Protein AF-A0A9D8X418-F1 (afdb_monomer_lite)

Structure (mmCIF, N/CA/C/O backbone):
data_AF-A0A9D8X418-F1
#
_entry.id   AF-A0A9D8X418-F1
#
loop_
_atom_site.group_PDB
_atom_site.id
_atom_site.type_symbol
_atom_site.label_atom_id
_atom_site.label_alt_id
_atom_site.label_comp_id
_atom_site.label_asym_id
_atom_site.label_entity_id
_atom_site.label_seq_id
_atom_site.pdbx_PDB_ins_code
_atom_site.Cartn_x
_atom_site.Cartn_y
_atom_site.Cartn_z
_atom_site.occupancy
_atom_site.B_iso_or_equiv
_atom_site.auth_seq_id
_atom_site.auth_comp_id
_atom_site.auth_asym_id
_atom_site.auth_atom_id
_atom_site.pdbx_PDB_model_num
ATOM 1 N N . VAL A 1 1 ? -8.153 9.451 -3.802 1.00 90.50 1 VAL A N 1
ATOM 2 C CA . VAL A 1 1 ? -7.934 8.653 -2.566 1.00 90.50 1 VAL A CA 1
ATOM 3 C C . VAL A 1 1 ? -8.731 9.203 -1.404 1.00 90.50 1 VAL A C 1
ATOM 5 O O . VAL A 1 1 ? -9.634 8.516 -0.967 1.00 90.50 1 VAL A O 1
ATOM 8 N N . PHE A 1 2 ? -8.471 10.436 -0.958 1.00 93.88 2 PHE A N 1
ATOM 9 C CA . PHE A 1 2 ? -9.183 11.038 0.177 1.00 93.88 2 PHE A CA 1
ATOM 10 C C . PHE A 1 2 ? -10.705 11.094 -0.010 1.00 93.88 2 PHE A C 1
ATOM 12 O O . PHE A 1 2 ? -11.430 10.746 0.911 1.00 93.88 2 PHE A O 1
ATOM 19 N N . THR A 1 3 ? -11.192 11.428 -1.211 1.00 95.06 3 THR A N 1
ATOM 20 C CA . THR A 1 3 ? -12.630 11.355 -1.533 1.00 95.06 3 THR A CA 1
ATOM 21 C C . THR A 1 3 ? -13.174 9.936 -1.367 1.00 95.06 3 THR A C 1
ATOM 23 O O . THR A 1 3 ? -14.128 9.742 -0.633 1.00 95.06 3 THR A O 1
ATOM 26 N N . ALA A 1 4 ? -12.501 8.928 -1.935 1.00 94.88 4 ALA A N 1
ATOM 27 C CA . ALA A 1 4 ? -12.910 7.528 -1.793 1.00 94.88 4 ALA A CA 1
ATOM 28 C C . ALA A 1 4 ? -12.894 7.045 -0.330 1.00 94.88 4 ALA A C 1
ATOM 30 O O . ALA A 1 4 ? -13.773 6.289 0.066 1.00 94.88 4 ALA A O 1
ATOM 31 N N . ALA A 1 5 ? -11.926 7.500 0.471 1.00 96.06 5 ALA A N 1
ATOM 32 C CA . ALA A 1 5 ? -11.859 7.201 1.900 1.00 96.06 5 ALA A CA 1
ATOM 33 C C . ALA A 1 5 ? -13.006 7.854 2.685 1.00 96.06 5 ALA A C 1
ATOM 35 O O . ALA A 1 5 ? -13.575 7.242 3.581 1.00 96.06 5 ALA A O 1
ATOM 36 N N . LYS A 1 6 ? -13.371 9.092 2.332 1.00 95.31 6 LYS A N 1
ATOM 37 C CA . LYS A 1 6 ? -14.521 9.786 2.918 1.00 95.31 6 LYS A CA 1
ATOM 38 C C . LYS A 1 6 ? -15.830 9.080 2.557 1.00 95.31 6 LYS A C 1
ATOM 40 O O . LYS A 1 6 ? -16.643 8.822 3.438 1.00 95.31 6 LYS A O 1
ATOM 45 N N . ASP A 1 7 ? -16.005 8.747 1.282 1.00 96.75 7 ASP A N 1
ATOM 46 C CA . ASP A 1 7 ? -17.231 8.141 0.757 1.00 96.75 7 ASP A CA 1
ATOM 47 C C . ASP A 1 7 ? -17.439 6.707 1.266 1.00 96.75 7 ASP A C 1
ATOM 49 O O . ASP A 1 7 ? -18.577 6.256 1.375 1.00 96.75 7 ASP A O 1
ATOM 53 N N . SER A 1 8 ? -16.366 5.987 1.619 1.00 96.56 8 SER A N 1
ATOM 54 C CA . SER A 1 8 ? -16.485 4.636 2.179 1.00 96.56 8 SER A CA 1
ATOM 55 C C . SER A 1 8 ? -17.042 4.613 3.605 1.00 96.56 8 SER A C 1
ATOM 57 O O . SER A 1 8 ? -17.448 3.550 4.069 1.00 96.56 8 SER A O 1
ATOM 59 N N . GLY A 1 9 ? -17.014 5.741 4.329 1.00 96.50 9 GLY A N 1
ATOM 60 C CA . GLY A 1 9 ? -17.436 5.813 5.733 1.00 96.50 9 GLY A CA 1
ATOM 61 C C . GLY A 1 9 ? -16.632 4.904 6.671 1.00 96.50 9 GLY A C 1
ATOM 62 O O . GLY A 1 9 ? -17.145 4.483 7.709 1.00 96.50 9 GLY A O 1
ATOM 63 N N . ALA A 1 10 ? -15.402 4.557 6.280 1.00 97.69 10 ALA A N 1
ATOM 64 C CA . ALA A 1 10 ? -14.524 3.697 7.063 1.00 97.69 10 ALA A CA 1
ATOM 65 C C . ALA A 1 10 ? -13.777 4.516 8.120 1.00 97.69 10 ALA A C 1
ATOM 67 O O . ALA A 1 10 ? -13.392 5.660 7.879 1.00 97.69 10 ALA A O 1
ATOM 68 N N . ASP A 1 11 ? -13.544 3.909 9.278 1.00 98.00 11 ASP A N 1
ATOM 69 C CA . ASP A 1 11 ? -12.776 4.509 10.366 1.00 98.00 11 ASP A CA 1
ATOM 70 C C . ASP A 1 11 ? -11.269 4.517 10.038 1.00 98.00 11 ASP A C 1
ATOM 72 O O . ASP A 1 11 ? -10.544 5.428 10.451 1.00 98.00 11 ASP A O 1
ATOM 76 N N . PHE A 1 12 ? -10.813 3.536 9.250 1.00 97.62 12 PHE A N 1
ATOM 77 C CA . PHE A 1 12 ? -9.485 3.500 8.646 1.00 97.62 12 PHE A CA 1
ATOM 78 C C . PHE A 1 12 ? -9.514 2.957 7.209 1.00 97.62 12 PHE A C 1
ATOM 80 O O . PHE A 1 12 ? -10.295 2.066 6.873 1.00 97.62 12 PHE A O 1
ATOM 87 N N . PHE A 1 13 ? -8.664 3.507 6.339 1.00 97.75 13 PHE A N 1
ATOM 88 C CA . PHE A 1 13 ? -8.714 3.267 4.896 1.00 97.75 13 PHE A CA 1
ATOM 89 C C . PHE A 1 13 ? -7.326 3.065 4.282 1.00 97.75 13 PHE A C 1
ATOM 91 O O . PHE A 1 13 ? -6.438 3.897 4.462 1.00 97.75 13 PHE A O 1
ATOM 98 N N . GLY A 1 14 ? -7.148 1.989 3.516 1.00 96.19 14 GLY A N 1
ATOM 99 C CA . GLY A 1 14 ? -5.892 1.642 2.843 1.00 96.19 14 GLY A CA 1
ATOM 100 C C . GLY A 1 14 ? -5.962 1.740 1.319 1.00 96.19 14 GLY A C 1
ATOM 101 O O . GLY A 1 14 ? -7.010 1.995 0.726 1.00 96.19 14 GLY A O 1
ATOM 102 N N . ILE A 1 15 ? -4.832 1.511 0.648 1.00 95.19 15 ILE A N 1
ATOM 103 C CA . ILE A 1 15 ? -4.793 1.484 -0.825 1.00 95.19 15 ILE A CA 1
ATOM 104 C C . ILE A 1 15 ? -5.199 0.129 -1.373 1.00 95.19 15 ILE A C 1
ATOM 106 O O . ILE A 1 15 ? -6.050 0.060 -2.253 1.00 95.19 15 ILE A O 1
ATOM 110 N N . SER A 1 16 ? -4.608 -0.940 -0.856 1.00 93.56 16 SER A N 1
ATOM 111 C CA . SER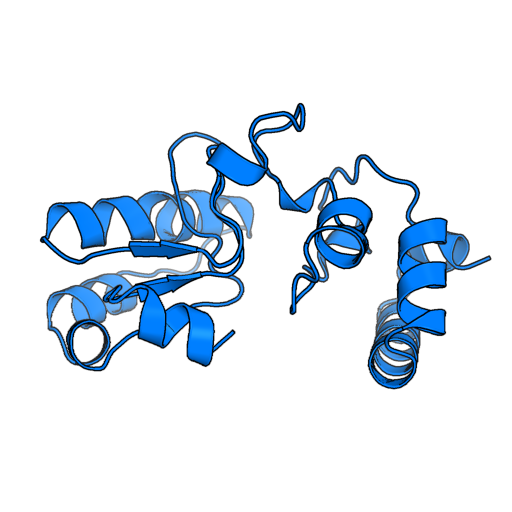 A 1 16 ? -4.891 -2.305 -1.276 1.00 93.56 16 SER A CA 1
ATOM 112 C C . SER A 1 16 ? -5.153 -3.185 -0.064 1.00 93.56 16 SER A C 1
ATOM 114 O O . SER A 1 16 ? -4.511 -3.043 0.981 1.00 93.56 16 SER A O 1
ATOM 116 N N . ALA A 1 17 ? -6.113 -4.091 -0.220 1.00 93.69 17 ALA A N 1
ATOM 117 C CA . ALA A 1 17 ? -6.322 -5.197 0.697 1.00 93.69 17 ALA A CA 1
ATOM 118 C C . ALA A 1 17 ? -5.674 -6.471 0.141 1.00 93.69 17 ALA A C 1
ATOM 120 O O . ALA A 1 17 ? -5.714 -6.728 -1.064 1.00 93.69 17 ALA A O 1
ATOM 121 N N . ASN A 1 18 ? -5.109 -7.274 1.035 1.00 92.31 18 ASN A N 1
ATOM 122 C CA . ASN A 1 18 ? -4.479 -8.556 0.750 1.00 92.31 18 ASN A CA 1
ATOM 123 C C . ASN A 1 18 ? -5.104 -9.656 1.616 1.00 92.31 18 ASN A C 1
ATOM 125 O O . ASN A 1 18 ? -5.756 -9.374 2.617 1.00 92.31 18 ASN A O 1
ATOM 129 N N . GLN A 1 19 ? -4.865 -10.912 1.237 1.00 91.19 19 GLN A N 1
ATOM 130 C CA . GLN A 1 19 ? -5.297 -12.093 1.996 1.00 91.19 19 GLN A CA 1
ATOM 131 C C . GLN A 1 19 ? -4.147 -13.100 2.159 1.00 91.19 19 GLN A C 1
ATOM 133 O O . GLN A 1 19 ? -4.337 -14.312 2.128 1.00 91.19 19 GLN A O 1
ATOM 138 N N . ASP A 1 20 ? -2.918 -12.591 2.259 1.00 81.62 20 ASP A N 1
ATOM 139 C CA . ASP A 1 20 ? -1.745 -13.416 2.544 1.00 81.62 20 ASP A CA 1
ATOM 140 C C . ASP A 1 20 ? -1.713 -13.729 4.049 1.00 81.62 20 ASP A C 1
ATOM 142 O O . ASP A 1 20 ? -1.514 -12.837 4.874 1.00 81.62 20 ASP A O 1
ATOM 146 N N . GLY A 1 21 ? -2.032 -14.974 4.413 1.00 80.38 21 GLY A N 1
ATOM 147 C CA . GLY A 1 21 ? -2.313 -15.397 5.790 1.00 80.38 21 GLY A CA 1
ATOM 148 C C . GLY A 1 21 ? -3.743 -15.075 6.239 1.00 80.38 21 GLY A C 1
ATOM 149 O O . GLY A 1 21 ? -4.547 -15.983 6.430 1.00 80.38 21 GLY A O 1
ATOM 150 N N . THR A 1 22 ? -4.074 -13.791 6.386 1.00 88.75 22 THR A N 1
ATOM 151 C CA . THR A 1 22 ? -5.430 -13.310 6.721 1.00 88.75 22 THR A CA 1
ATOM 152 C C . THR A 1 22 ? -5.756 -12.034 5.949 1.00 88.75 22 THR A C 1
ATOM 154 O O . THR A 1 22 ? -4.852 -11.393 5.407 1.00 88.75 22 THR A O 1
ATOM 157 N N . TYR A 1 23 ? -7.036 -11.661 5.878 1.00 94.00 23 TYR A N 1
ATOM 158 C CA . TYR A 1 23 ? -7.439 -10.377 5.309 1.00 94.00 23 TYR A CA 1
ATOM 159 C C . TYR A 1 23 ? -6.783 -9.230 6.081 1.00 94.00 23 TYR A C 1
ATOM 161 O O . TYR A 1 23 ? -6.886 -9.155 7.306 1.00 94.00 23 TYR A O 1
ATOM 169 N N . HIS A 1 24 ? -6.110 -8.337 5.362 1.00 95.62 24 HIS A N 1
ATOM 170 C CA . HIS A 1 24 ? -5.545 -7.127 5.941 1.00 95.62 24 HIS A CA 1
ATOM 171 C C . HIS A 1 24 ? -5.356 -6.033 4.894 1.00 95.62 24 HIS A C 1
ATOM 173 O O . HIS A 1 24 ? -5.049 -6.287 3.725 1.00 95.62 24 HIS A O 1
ATOM 179 N N . LEU A 1 25 ? -5.488 -4.790 5.342 1.00 95.69 25 LEU A N 1
ATOM 180 C CA . LEU A 1 25 ? -5.030 -3.628 4.602 1.00 95.69 25 LEU A CA 1
ATOM 181 C C . LEU A 1 25 ? -3.505 -3.567 4.617 1.00 95.69 25 LEU A C 1
ATOM 183 O O . LEU A 1 25 ? -2.858 -3.812 5.634 1.00 95.69 25 LEU A O 1
ATOM 187 N N . GLN A 1 26 ? -2.929 -3.196 3.483 1.00 90.81 26 GLN A N 1
ATOM 188 C CA . GLN A 1 26 ? -1.497 -2.959 3.369 1.00 90.81 26 GLN A CA 1
ATOM 189 C C . GLN A 1 26 ? -1.133 -1.600 3.982 1.00 90.81 26 GLN A C 1
ATOM 191 O O . GLN A 1 26 ? -1.700 -0.574 3.603 1.00 90.81 26 GLN A O 1
ATOM 196 N N . SER A 1 27 ? -0.160 -1.570 4.896 1.00 86.88 27 SER A N 1
ATOM 197 C CA . SER A 1 27 ? 0.077 -0.409 5.777 1.00 86.88 27 SER A CA 1
ATOM 198 C C . SER A 1 27 ? 1.073 0.628 5.244 1.00 86.88 27 SER A C 1
ATOM 200 O O . SER A 1 27 ? 1.397 1.591 5.936 1.00 86.88 27 SER A O 1
ATOM 202 N N . TYR A 1 28 ? 1.540 0.491 3.998 1.00 89.25 28 TYR A N 1
ATOM 203 C CA . TYR A 1 28 ? 2.409 1.499 3.366 1.00 89.25 28 TYR A CA 1
ATOM 204 C C . TYR A 1 28 ? 1.703 2.842 3.129 1.00 89.25 28 TYR A C 1
ATOM 206 O O . TYR A 1 28 ? 2.362 3.843 2.856 1.00 89.25 28 TYR A O 1
ATOM 214 N N . PHE A 1 29 ? 0.371 2.852 3.210 1.00 93.31 29 PHE A N 1
ATOM 215 C CA . PHE A 1 29 ? -0.450 4.048 3.262 1.00 93.31 29 PHE A CA 1
ATOM 216 C C . PHE A 1 29 ? -1.769 3.718 3.966 1.00 93.31 29 PHE A C 1
ATOM 218 O O . PHE A 1 29 ? -2.503 2.835 3.519 1.00 93.31 29 PHE A O 1
ATOM 225 N N . LEU A 1 30 ? -2.077 4.453 5.033 1.00 95.50 30 LEU A N 1
ATOM 226 C CA . LEU A 1 30 ? -3.347 4.384 5.748 1.00 95.50 30 LEU A CA 1
ATOM 227 C C . LEU A 1 30 ? -3.860 5.801 6.003 1.00 95.50 30 LEU A C 1
ATOM 229 O O . LEU A 1 30 ? -3.093 6.697 6.351 1.00 95.50 30 LEU A O 1
ATOM 233 N N . ILE A 1 31 ? -5.165 5.986 5.857 1.00 96.81 31 ILE A N 1
ATOM 234 C CA . ILE A 1 31 ? -5.892 7.142 6.376 1.00 96.81 31 ILE A CA 1
ATOM 235 C C . ILE A 1 31 ? -6.605 6.669 7.634 1.00 96.81 31 ILE A C 1
ATOM 237 O O . ILE A 1 31 ? -7.344 5.689 7.582 1.00 96.81 31 ILE A O 1
ATOM 241 N N . LEU A 1 32 ? -6.385 7.365 8.742 1.00 97.31 32 LEU A N 1
ATOM 242 C CA . LEU A 1 32 ? -7.061 7.124 10.011 1.00 97.31 32 LEU A CA 1
ATOM 243 C C . LEU A 1 32 ? -7.960 8.322 10.300 1.00 97.31 32 LEU A C 1
ATOM 245 O O . LEU A 1 32 ? -7.523 9.468 10.191 1.00 97.31 32 LEU A O 1
ATOM 249 N N . THR A 1 33 ? -9.217 8.066 10.642 1.00 97.12 33 THR A N 1
ATOM 250 C CA . THR A 1 33 ? -10.093 9.113 11.179 1.00 97.12 33 THR A CA 1
ATOM 251 C C . THR A 1 33 ? -9.637 9.503 12.586 1.00 97.12 33 THR A C 1
ATOM 253 O O . THR A 1 33 ? -8.978 8.714 13.265 1.00 97.12 33 THR A O 1
ATOM 256 N N . SER A 1 34 ? -10.026 10.692 13.058 1.00 95.50 34 SER A N 1
ATOM 257 C CA . SER A 1 34 ? -9.780 11.106 14.450 1.00 95.50 34 SER A CA 1
ATOM 258 C C . SER A 1 34 ? -10.336 10.095 15.453 1.00 95.50 34 SER A C 1
ATOM 260 O O . SER A 1 34 ? -9.685 9.787 16.440 1.00 95.50 34 SER A O 1
ATOM 262 N N . LYS A 1 35 ? -11.482 9.475 15.140 1.00 94.81 35 LYS A N 1
ATOM 263 C CA . LYS A 1 35 ? -12.081 8.405 15.946 1.00 94.81 35 LYS A CA 1
ATOM 264 C C . LYS A 1 35 ? -11.132 7.226 16.193 1.00 94.81 35 LYS A C 1
ATOM 266 O O . LYS A 1 35 ? -11.236 6.613 17.242 1.00 94.81 35 LYS A O 1
ATOM 271 N N . VAL A 1 36 ? -10.253 6.884 15.249 1.00 96.19 36 VAL A N 1
ATOM 272 C CA . VAL A 1 36 ? -9.227 5.848 15.470 1.00 96.19 36 VAL A CA 1
ATOM 273 C C . VAL A 1 36 ? -7.980 6.465 16.080 1.00 96.19 36 VAL A C 1
ATOM 275 O O . VAL A 1 36 ? -7.450 5.937 17.045 1.00 96.19 36 VAL A O 1
ATOM 278 N N . TYR A 1 37 ? -7.497 7.569 15.513 1.00 95.88 37 TYR A N 1
ATOM 279 C CA . TYR A 1 37 ? -6.203 8.146 15.870 1.00 95.88 37 TYR A CA 1
ATOM 280 C C . TYR A 1 37 ? -6.137 8.640 17.323 1.00 95.88 37 TYR A C 1
ATOM 282 O O . TYR A 1 37 ? -5.118 8.451 17.984 1.00 95.88 37 TYR A O 1
ATOM 290 N N . ASP A 1 38 ? -7.223 9.235 17.819 1.00 96.69 38 ASP A N 1
ATOM 291 C CA . ASP A 1 38 ? -7.309 9.792 19.173 1.00 96.69 38 ASP A CA 1
ATOM 292 C C . ASP A 1 38 ? -7.749 8.747 20.219 1.00 96.69 38 ASP A C 1
ATOM 294 O O . ASP A 1 38 ? -7.854 9.062 21.405 1.00 96.69 38 ASP A O 1
ATOM 298 N N . ASP A 1 39 ? -8.019 7.506 19.802 1.00 97.06 39 ASP A N 1
ATOM 299 C CA . ASP A 1 39 ? -8.517 6.459 20.689 1.00 97.06 39 ASP A CA 1
ATOM 300 C C . ASP A 1 39 ? -7.399 5.732 21.450 1.00 97.06 39 ASP A C 1
ATOM 302 O O . ASP A 1 39 ? -6.286 5.504 20.955 1.00 97.06 39 ASP A O 1
ATOM 306 N N . ALA A 1 40 ? -7.721 5.311 22.675 1.00 97.00 40 ALA A N 1
ATOM 307 C CA . ALA A 1 40 ? -6.794 4.602 23.546 1.00 97.00 40 ALA A CA 1
ATOM 308 C C . ALA A 1 40 ? -6.319 3.267 22.947 1.00 97.00 40 ALA A C 1
ATOM 310 O O . ALA A 1 40 ? -5.171 2.882 23.174 1.00 97.00 40 ALA A O 1
ATOM 311 N N . ASP A 1 41 ? -7.152 2.581 22.160 1.00 96.06 41 ASP A N 1
ATOM 312 C CA . ASP A 1 41 ?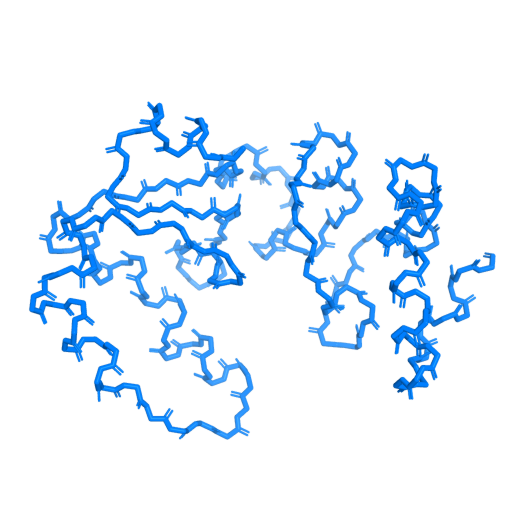 -6.788 1.323 21.510 1.00 96.06 41 ASP A CA 1
ATOM 313 C C . ASP A 1 41 ? -5.707 1.522 20.447 1.00 96.06 41 ASP A C 1
ATOM 315 O O . ASP A 1 41 ? -4.787 0.708 20.332 1.00 96.06 41 ASP A O 1
ATOM 319 N N . PHE A 1 42 ? -5.773 2.621 19.692 1.00 96.38 42 PHE A N 1
ATOM 320 C CA . PHE A 1 42 ? -4.751 2.945 18.702 1.00 96.38 42 PHE A CA 1
ATOM 321 C C . PHE A 1 42 ? -3.427 3.317 19.361 1.00 96.38 42 PHE A C 1
ATOM 323 O O . PHE A 1 42 ? -2.378 2.776 18.994 1.00 96.38 42 PHE A O 1
ATOM 330 N N . ALA A 1 43 ? -3.479 4.169 20.388 1.00 96.81 43 ALA A N 1
ATOM 331 C CA . ALA A 1 43 ? -2.306 4.515 21.180 1.00 96.81 43 ALA A CA 1
ATOM 332 C C . ALA A 1 43 ? -1.669 3.267 21.816 1.00 96.81 43 ALA A C 1
ATOM 334 O O . ALA A 1 43 ? -0.453 3.087 21.743 1.00 96.81 43 ALA A O 1
ATOM 335 N N . ALA A 1 44 ? -2.475 2.372 22.393 1.00 96.94 44 ALA A N 1
ATOM 336 C CA . ALA A 1 44 ? -1.999 1.121 22.976 1.00 96.94 44 ALA A CA 1
ATOM 337 C C . ALA A 1 44 ? -1.344 0.207 21.929 1.00 96.94 44 ALA A C 1
ATOM 339 O O . ALA A 1 44 ? -0.268 -0.336 22.190 1.00 96.94 44 ALA A O 1
ATOM 340 N N . TYR A 1 45 ? -1.947 0.070 20.741 1.00 96.69 45 TYR A N 1
ATOM 341 C CA . TYR A 1 45 ? -1.390 -0.741 19.656 1.00 96.69 45 TYR A CA 1
ATOM 342 C C . TYR A 1 45 ? -0.029 -0.211 19.195 1.00 96.69 45 TYR A C 1
ATOM 344 O O . TYR A 1 45 ? 0.933 -0.975 19.114 1.00 96.69 45 TYR A O 1
ATOM 352 N N . LEU A 1 46 ? 0.082 1.098 18.939 1.00 94.81 46 LEU A N 1
ATOM 353 C CA . LEU A 1 46 ? 1.347 1.705 18.520 1.00 94.81 46 LEU A CA 1
ATOM 354 C C . LEU A 1 46 ? 2.421 1.642 19.610 1.00 94.81 46 LEU A C 1
ATOM 356 O O . LEU A 1 46 ? 3.567 1.318 19.307 1.00 94.81 46 LEU A O 1
ATOM 360 N N . ASN A 1 47 ? 2.065 1.881 20.873 1.00 97.06 47 ASN A N 1
ATOM 361 C CA . ASN A 1 47 ? 3.011 1.809 21.991 1.00 97.06 47 ASN A CA 1
ATOM 362 C C . ASN A 1 47 ? 3.526 0.383 22.254 1.00 97.06 47 ASN A C 1
ATOM 364 O O . ASN A 1 47 ? 4.588 0.208 22.852 1.00 97.06 47 ASN A O 1
ATOM 368 N N . ALA A 1 48 ? 2.801 -0.644 21.802 1.00 96.38 48 ALA A N 1
ATOM 369 C CA . ALA A 1 48 ? 3.232 -2.035 21.889 1.00 96.38 48 ALA A CA 1
ATOM 370 C C . ALA A 1 48 ? 4.232 -2.439 20.788 1.00 96.38 48 ALA A C 1
ATOM 372 O O . ALA A 1 48 ? 4.846 -3.506 20.899 1.00 96.38 48 ALA A O 1
ATOM 373 N N . VAL A 1 49 ? 4.417 -1.619 19.744 1.00 95.69 49 VAL A N 1
ATOM 374 C CA . VAL A 1 49 ? 5.343 -1.912 18.644 1.00 95.69 49 VAL A CA 1
ATOM 375 C C . VAL A 1 49 ? 6.780 -1.917 19.156 1.00 95.69 49 VAL A C 1
ATOM 377 O O . VAL A 1 49 ? 7.273 -0.952 19.737 1.00 95.69 49 VAL A O 1
ATOM 380 N N . LYS A 1 50 ? 7.488 -3.017 18.898 1.00 96.19 50 LYS A N 1
ATOM 381 C CA . LYS A 1 50 ? 8.904 -3.184 19.235 1.00 96.19 50 LYS A CA 1
ATOM 382 C C . LYS A 1 50 ? 9.737 -3.315 17.970 1.00 96.19 50 LYS A C 1
ATOM 384 O O . LYS A 1 50 ? 9.250 -3.708 16.911 1.00 96.19 50 LYS A O 1
ATOM 389 N N . LYS A 1 51 ? 11.030 -3.008 18.093 1.00 95.75 51 LYS A N 1
ATOM 390 C CA . LYS A 1 51 ? 11.995 -3.258 17.021 1.00 95.75 51 LYS A CA 1
ATOM 391 C C . LYS A 1 51 ? 12.025 -4.752 16.701 1.00 95.75 51 LYS A C 1
ATOM 393 O O . LYS A 1 51 ? 12.230 -5.573 17.590 1.00 95.75 51 LYS A O 1
ATOM 398 N N . GLU A 1 52 ? 11.893 -5.076 15.422 1.00 96.50 52 GLU A N 1
ATOM 399 C CA . GLU A 1 52 ? 11.988 -6.443 14.912 1.00 96.50 52 GLU A CA 1
ATOM 400 C C . GLU A 1 52 ? 13.263 -6.645 14.095 1.00 96.50 52 GLU A C 1
ATOM 402 O O . GLU A 1 52 ? 13.928 -5.692 13.682 1.00 96.50 52 GLU A O 1
ATOM 407 N N . LYS A 1 53 ? 13.596 -7.916 13.857 1.00 93.44 53 LYS A N 1
ATOM 408 C CA . LYS A 1 53 ? 14.797 -8.325 13.117 1.00 93.44 53 LYS A CA 1
ATOM 409 C C . LYS A 1 53 ? 14.763 -7.962 11.628 1.00 93.44 53 LYS A C 1
ATOM 411 O O . LYS A 1 53 ? 15.807 -7.694 11.042 1.00 93.44 53 LYS A O 1
ATOM 416 N N . ASP A 1 54 ? 13.583 -7.969 11.014 1.00 91.06 54 ASP A N 1
ATOM 417 C CA . ASP A 1 54 ? 13.401 -7.769 9.579 1.00 91.06 54 ASP A CA 1
ATOM 418 C C . ASP A 1 54 ? 11.976 -7.291 9.252 1.00 91.06 54 ASP A C 1
ATOM 420 O O . ASP A 1 54 ? 11.070 -7.322 10.087 1.00 91.06 54 ASP A O 1
ATOM 424 N N . GLY A 1 55 ? 11.775 -6.844 8.010 1.00 86.38 55 GLY A N 1
ATOM 425 C CA . GLY A 1 55 ? 10.486 -6.321 7.554 1.00 86.38 55 GLY A CA 1
ATOM 426 C C . GLY A 1 55 ? 9.370 -7.366 7.461 1.00 86.38 55 GLY A C 1
ATOM 427 O O . GLY A 1 55 ? 8.207 -6.989 7.555 1.00 86.38 55 GLY A O 1
ATOM 428 N N . LEU A 1 56 ? 9.686 -8.659 7.305 1.00 88.00 56 LEU A N 1
ATOM 429 C CA . LEU A 1 56 ? 8.667 -9.718 7.329 1.00 88.00 56 LEU A CA 1
ATOM 430 C C . LEU A 1 56 ? 8.131 -9.912 8.749 1.00 88.00 56 LEU A C 1
ATOM 432 O O . LEU A 1 56 ? 6.932 -10.074 8.938 1.00 88.00 56 LEU A O 1
ATOM 436 N N . SER A 1 57 ? 9.008 -9.825 9.745 1.00 92.56 57 SER A N 1
ATOM 437 C CA . SER A 1 57 ? 8.656 -9.897 11.162 1.00 92.56 57 SER A CA 1
ATOM 438 C C . SER A 1 57 ? 7.812 -8.693 11.580 1.00 92.56 57 SER A C 1
ATOM 440 O O . SER A 1 57 ? 6.819 -8.874 12.279 1.00 92.56 57 SER A O 1
ATOM 442 N N . VAL A 1 58 ? 8.143 -7.488 11.090 1.00 92.12 58 VAL A N 1
ATOM 443 C CA . VAL A 1 58 ? 7.288 -6.294 11.247 1.00 92.12 58 VAL A CA 1
ATOM 444 C C . VAL A 1 58 ? 5.914 -6.530 10.624 1.00 92.12 58 VAL A C 1
ATOM 446 O O . VAL A 1 58 ? 4.901 -6.303 11.282 1.00 92.12 58 VAL A O 1
ATOM 449 N N . ALA A 1 59 ? 5.870 -7.013 9.378 1.00 90.06 59 ALA A N 1
ATOM 450 C CA . ALA A 1 59 ? 4.610 -7.229 8.680 1.00 90.06 59 ALA A CA 1
ATOM 451 C C . ALA A 1 59 ? 3.729 -8.248 9.420 1.00 90.06 59 ALA A C 1
ATOM 453 O O . ALA A 1 59 ? 2.582 -7.961 9.746 1.00 90.06 59 ALA A O 1
ATOM 454 N N . TYR A 1 60 ? 4.289 -9.405 9.767 1.00 91.88 60 TYR A N 1
ATOM 455 C CA . TYR A 1 60 ? 3.568 -10.475 10.451 1.00 91.88 60 TYR A CA 1
ATOM 456 C C . TYR A 1 60 ? 3.071 -10.073 11.846 1.00 91.88 60 TYR A C 1
ATOM 458 O O . TYR A 1 60 ? 1.967 -10.445 12.231 1.00 91.88 60 TYR A O 1
ATOM 466 N N . ARG A 1 61 ? 3.868 -9.317 12.614 1.00 94.44 61 ARG A N 1
ATOM 467 C CA . ARG A 1 61 ? 3.513 -8.945 13.993 1.00 94.44 61 ARG A CA 1
ATOM 468 C C . ARG A 1 61 ? 2.622 -7.719 14.096 1.00 94.44 61 ARG A C 1
ATOM 470 O O . ARG A 1 61 ? 1.868 -7.634 15.059 1.00 94.44 61 ARG A O 1
ATOM 477 N N . TYR A 1 62 ? 2.720 -6.783 13.152 1.00 94.38 62 TYR A N 1
ATOM 478 C CA . TYR A 1 62 ? 2.073 -5.478 13.292 1.00 94.38 62 TYR A CA 1
ATOM 479 C C . TYR A 1 62 ? 1.233 -5.048 12.089 1.00 94.38 62 TYR A C 1
ATOM 481 O O . TYR A 1 62 ? 0.244 -4.363 12.309 1.00 94.38 62 TYR A O 1
ATOM 489 N N . GLU A 1 63 ? 1.572 -5.405 10.845 1.00 92.56 63 GLU A N 1
ATOM 490 C CA . GLU A 1 63 ? 0.777 -5.015 9.659 1.00 92.56 63 GLU A CA 1
ATOM 491 C C . GLU A 1 63 ? -0.418 -5.950 9.456 1.00 92.56 63 GLU A C 1
ATOM 493 O O . GLU A 1 63 ? -1.560 -5.503 9.416 1.00 92.56 63 GLU A O 1
ATOM 498 N N . VAL A 1 64 ? -0.159 -7.256 9.376 1.00 93.81 64 VAL A N 1
ATOM 499 C CA . VAL A 1 64 ? -1.171 -8.291 9.136 1.00 93.81 64 VAL A CA 1
ATOM 500 C C . VAL A 1 64 ? -2.273 -8.286 10.210 1.00 93.81 64 VAL A C 1
ATOM 502 O O . VAL A 1 64 ? -3.447 -8.246 9.842 1.00 93.81 64 VAL A O 1
ATOM 505 N N . PRO A 1 65 ? -1.969 -8.266 11.524 1.00 95.00 65 PRO A N 1
ATOM 506 C CA . PRO A 1 65 ? -3.017 -8.252 12.543 1.00 95.00 65 PRO A CA 1
ATOM 507 C C . PRO A 1 65 ? -3.713 -6.896 12.706 1.00 95.00 65 PRO A C 1
ATOM 509 O O . PRO A 1 65 ? -4.781 -6.868 13.311 1.00 95.00 65 PRO A O 1
ATOM 512 N N . PHE A 1 66 ? -3.169 -5.794 12.169 1.00 95.56 66 PHE A N 1
ATOM 513 C CA . PHE A 1 66 ? -3.706 -4.439 12.372 1.00 95.56 66 PHE A CA 1
ATOM 514 C C . PHE A 1 66 ? -5.197 -4.363 12.044 1.00 95.56 66 PHE A C 1
ATOM 516 O O . PHE A 1 66 ? -6.003 -3.911 12.850 1.00 95.56 66 PHE A O 1
ATOM 523 N N . THR A 1 67 ? -5.572 -4.848 10.859 1.00 96.94 67 THR A N 1
ATOM 524 C CA . THR A 1 67 ? -6.951 -4.726 10.369 1.00 96.94 67 THR A CA 1
ATOM 525 C C . THR A 1 67 ? -7.912 -5.516 11.250 1.00 96.94 67 THR A C 1
ATOM 527 O O . THR A 1 67 ? -8.876 -4.951 11.757 1.00 96.94 67 THR A O 1
ATOM 530 N N . ALA A 1 68 ? -7.597 -6.786 11.519 1.00 96.12 68 ALA A N 1
ATOM 531 C CA . ALA A 1 68 ? -8.422 -7.643 12.364 1.00 96.12 68 ALA A CA 1
ATOM 532 C C . ALA A 1 68 ? -8.504 -7.144 13.819 1.00 96.12 68 ALA A C 1
ATOM 534 O O . ALA A 1 68 ? -9.551 -7.268 14.447 1.00 96.12 68 ALA A O 1
ATOM 535 N N . TYR A 1 69 ? -7.427 -6.557 14.353 1.00 96.50 69 TYR A N 1
ATOM 536 C CA . TYR A 1 69 ? -7.406 -5.988 15.701 1.00 96.50 69 TYR A CA 1
ATOM 537 C C . TYR A 1 69 ? -8.418 -4.846 15.853 1.00 96.50 69 TYR A C 1
ATOM 539 O O . TYR A 1 69 ? -9.225 -4.864 16.783 1.00 96.50 69 TYR A O 1
ATOM 547 N N . PHE A 1 70 ? -8.410 -3.873 14.936 1.00 97.50 70 PHE A N 1
ATOM 548 C CA . PHE A 1 70 ? -9.335 -2.738 15.005 1.00 97.50 70 PHE A CA 1
ATOM 549 C C . PHE A 1 70 ? -10.762 -3.133 14.599 1.00 97.50 70 PHE A C 1
ATOM 551 O O . PHE A 1 70 ? -11.716 -2.718 15.255 1.00 97.50 70 PHE A O 1
ATOM 558 N N . GLU A 1 71 ? -10.945 -3.999 13.601 1.00 97.12 71 GLU A N 1
ATOM 559 C CA . GLU A 1 71 ? -12.283 -4.516 13.273 1.00 97.12 71 GLU A CA 1
ATOM 560 C C . GLU A 1 71 ? -12.901 -5.305 14.433 1.00 97.12 71 GLU A C 1
ATOM 562 O O . GLU A 1 71 ? -14.076 -5.120 14.750 1.00 97.12 71 GLU A O 1
ATOM 567 N N . GLY A 1 72 ? -12.099 -6.100 15.150 1.00 97.19 72 GLY A N 1
ATOM 568 C CA . GLY A 1 72 ? -12.529 -6.813 16.357 1.00 97.19 72 GLY A CA 1
ATOM 569 C C . GLY A 1 72 ? -12.959 -5.898 17.511 1.00 97.19 72 GLY A C 1
ATOM 570 O O . GLY A 1 72 ? -13.653 -6.344 18.421 1.00 97.19 72 GLY A O 1
ATOM 571 N N . LYS A 1 73 ? -12.591 -4.614 17.461 1.00 96.56 73 LYS A N 1
ATOM 572 C CA . LYS A 1 73 ? -12.996 -3.565 18.410 1.00 96.56 73 LYS A CA 1
ATOM 573 C C . LYS A 1 73 ? -14.168 -2.715 17.907 1.00 96.56 73 LYS A C 1
ATOM 575 O O . LYS A 1 73 ? -14.581 -1.776 18.579 1.00 96.56 73 LYS A O 1
ATOM 580 N N . GLY A 1 74 ? -14.732 -3.055 16.747 1.00 97.06 74 GLY A N 1
ATOM 581 C CA . GLY A 1 74 ? -15.895 -2.385 16.165 1.00 97.06 74 GLY A CA 1
ATOM 582 C C . GLY A 1 74 ? -15.566 -1.232 15.214 1.00 97.06 74 GLY A C 1
ATOM 583 O O . GLY A 1 74 ? -16.487 -0.542 14.767 1.00 97.06 74 GLY A O 1
ATOM 584 N N . TYR A 1 75 ? -14.291 -1.017 14.878 1.00 97.88 75 TYR A N 1
ATOM 585 C CA . TYR A 1 75 ? -13.904 -0.064 13.836 1.00 97.88 75 TYR A CA 1
ATOM 586 C C . TYR A 1 75 ? -14.163 -0.636 12.439 1.00 97.88 75 TYR A C 1
ATOM 588 O O . TYR A 1 75 ? -14.082 -1.840 12.215 1.00 97.88 75 TYR A O 1
ATOM 596 N N . LYS A 1 76 ? -14.452 0.232 11.472 1.00 97.62 76 LYS A N 1
ATOM 597 C CA . LYS A 1 76 ? -14.683 -0.151 10.073 1.00 97.62 76 LYS A CA 1
ATOM 598 C C . LYS A 1 76 ? -13.442 0.087 9.225 1.00 97.62 76 LYS A C 1
ATOM 600 O O . LYS A 1 76 ? -12.898 1.191 9.242 1.00 97.62 76 LYS A O 1
ATOM 605 N N . SER A 1 77 ? -13.056 -0.903 8.425 1.00 97.44 77 SER A N 1
ATOM 606 C CA . SER A 1 77 ? -11.983 -0.773 7.440 1.00 97.44 77 SER A CA 1
ATOM 607 C C . SER A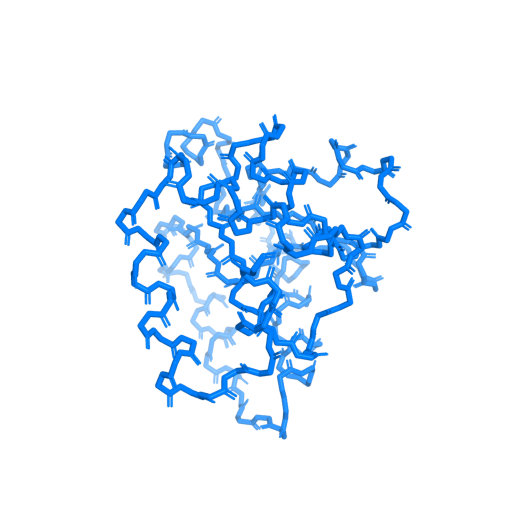 1 77 ? -12.523 -0.701 6.010 1.00 97.44 77 SER A C 1
ATOM 609 O O . SER A 1 77 ? -13.606 -1.204 5.712 1.00 97.44 77 SER A O 1
ATOM 611 N N . ALA A 1 78 ? -11.766 -0.077 5.108 1.00 97.31 78 ALA A N 1
ATOM 612 C CA . ALA A 1 78 ? -11.974 -0.206 3.668 1.00 97.31 78 ALA A CA 1
ATOM 613 C C . ALA A 1 78 ? -10.665 -0.001 2.892 1.00 97.31 78 ALA A C 1
ATOM 615 O O . ALA A 1 78 ? -9.666 0.490 3.420 1.00 97.31 78 ALA A O 1
ATOM 616 N N . ALA A 1 79 ? -10.670 -0.369 1.612 1.00 96.50 79 ALA A N 1
ATOM 617 C CA . ALA A 1 79 ? -9.543 -0.162 0.712 1.00 96.50 79 ALA A CA 1
ATOM 618 C C . ALA A 1 79 ? -9.987 0.519 -0.582 1.00 96.50 79 ALA A C 1
ATOM 620 O O . ALA A 1 79 ? -11.071 0.241 -1.098 1.00 96.50 79 ALA A O 1
ATOM 621 N N . TYR A 1 80 ? -9.108 1.341 -1.160 1.00 96.25 80 TYR A N 1
ATOM 622 C CA . TYR A 1 80 ? -9.293 1.870 -2.515 1.00 96.25 80 TYR A CA 1
ATOM 623 C C . TYR A 1 80 ? -9.452 0.722 -3.521 1.00 96.25 80 TYR A C 1
ATOM 625 O O . TYR A 1 80 ? -10.377 0.710 -4.338 1.00 96.25 80 TYR A O 1
ATOM 633 N N . LEU A 1 81 ? -8.588 -0.284 -3.390 1.00 95.31 81 LEU A N 1
ATOM 634 C CA . LEU A 1 81 ? -8.641 -1.556 -4.094 1.00 95.31 81 LEU A CA 1
ATOM 635 C C . LEU A 1 81 ? -8.993 -2.658 -3.098 1.00 95.31 81 LEU A C 1
ATOM 637 O O . LEU A 1 81 ? -8.119 -3.257 -2.465 1.00 95.31 81 LEU A O 1
ATOM 641 N N . ALA A 1 82 ? -10.295 -2.890 -2.949 1.00 93.62 82 ALA A N 1
ATOM 642 C CA . ALA A 1 82 ? -10.821 -4.014 -2.191 1.00 93.62 82 ALA A CA 1
ATOM 643 C C . ALA A 1 82 ? -10.342 -5.353 -2.786 1.00 93.62 82 ALA A C 1
ATOM 645 O O . ALA A 1 82 ? -10.093 -5.464 -3.991 1.00 93.62 82 ALA A O 1
ATOM 646 N N . TYR A 1 83 ? -10.156 -6.352 -1.920 1.00 92.75 83 TYR A N 1
ATOM 647 C CA . TYR A 1 83 ? -9.523 -7.620 -2.294 1.00 92.75 83 TYR A CA 1
ATOM 648 C C . TYR A 1 83 ? -10.324 -8.376 -3.365 1.00 92.75 83 TYR A C 1
ATOM 650 O O . TYR A 1 83 ? -9.750 -8.907 -4.314 1.00 92.75 83 TYR A O 1
ATOM 658 N N . ASP A 1 84 ? -11.650 -8.369 -3.246 1.00 93.00 84 ASP A N 1
ATOM 659 C CA . ASP A 1 84 ? -12.613 -8.960 -4.180 1.00 93.00 84 ASP A CA 1
ATOM 660 C C . ASP A 1 84 ? -12.428 -8.471 -5.627 1.00 93.00 84 ASP A C 1
ATOM 662 O O . ASP A 1 84 ? -12.414 -9.275 -6.560 1.00 93.00 84 ASP A O 1
ATOM 666 N N . LYS A 1 85 ? -12.161 -7.173 -5.826 1.00 93.44 85 LYS A N 1
ATOM 667 C CA . LYS A 1 85 ? -11.872 -6.583 -7.146 1.00 93.44 85 LYS A CA 1
ATOM 668 C C . LYS A 1 85 ? -10.612 -7.142 -7.797 1.00 93.44 85 LYS A C 1
ATOM 670 O O . LYS A 1 85 ? -10.441 -6.981 -9.006 1.00 93.44 85 LYS A O 1
ATOM 675 N N . LEU A 1 86 ? -9.727 -7.742 -7.007 1.00 94.31 86 LEU A N 1
ATOM 676 C CA . LEU A 1 86 ? -8.436 -8.282 -7.415 1.00 94.31 86 LEU A CA 1
ATOM 677 C C . LEU A 1 86 ? -8.361 -9.805 -7.233 1.00 94.31 86 LEU A C 1
ATOM 679 O O . LEU A 1 86 ? -7.316 -10.386 -7.512 1.00 94.31 86 LEU A O 1
ATOM 683 N N . ALA A 1 87 ? -9.437 -10.465 -6.792 1.00 93.25 87 ALA A N 1
ATOM 684 C CA . ALA A 1 87 ? -9.439 -11.888 -6.442 1.00 93.25 87 ALA A CA 1
ATOM 685 C C . ALA A 1 87 ? -9.118 -12.817 -7.626 1.00 93.25 87 ALA A C 1
ATOM 687 O O . ALA A 1 87 ? -8.653 -13.932 -7.421 1.00 93.25 87 ALA A O 1
ATOM 688 N N . TYR A 1 88 ? -9.301 -12.343 -8.864 1.00 94.75 88 TYR A N 1
ATOM 689 C CA . TYR A 1 88 ? -8.897 -13.065 -10.076 1.00 94.75 88 TYR A CA 1
ATOM 690 C C . TYR A 1 88 ? -7.372 -13.121 -10.281 1.00 94.75 88 TYR A C 1
ATOM 692 O O . TYR A 1 88 ? -6.901 -13.888 -11.119 1.00 94.75 88 TYR A O 1
ATOM 700 N N . LEU A 1 89 ? -6.593 -12.299 -9.566 1.00 95.25 89 LEU A N 1
ATOM 701 C CA . LEU A 1 89 ? -5.134 -12.325 -9.631 1.00 95.25 89 LEU A CA 1
ATOM 702 C C . LEU A 1 89 ? -4.588 -13.496 -8.791 1.00 95.25 89 LEU A C 1
ATOM 704 O O . LEU A 1 89 ? -4.909 -13.573 -7.602 1.00 95.25 89 LEU A O 1
ATOM 708 N N . PRO A 1 90 ? -3.711 -14.354 -9.354 1.00 93.94 90 PRO A N 1
ATOM 709 C CA . PRO A 1 90 ? -3.306 -15.618 -8.729 1.00 93.94 90 PRO A CA 1
ATOM 710 C C . PRO A 1 90 ? -2.664 -15.539 -7.338 1.00 93.94 90 PRO A C 1
ATOM 712 O O . PRO A 1 90 ? -2.793 -16.478 -6.559 1.00 93.94 90 PRO A O 1
ATOM 715 N N . LEU A 1 91 ? -1.932 -14.464 -7.020 1.00 92.88 91 LEU A N 1
ATOM 716 C CA . LEU A 1 91 ? -1.227 -14.356 -5.735 1.00 92.88 91 LEU A CA 1
ATOM 717 C C . LEU A 1 91 ? -2.045 -13.563 -4.722 1.00 92.88 91 LEU A C 1
ATOM 719 O O . LEU A 1 91 ? -2.720 -12.598 -5.078 1.00 92.88 91 LEU A O 1
ATOM 723 N N . ASN A 1 92 ? -1.938 -13.939 -3.447 1.00 91.75 92 ASN A N 1
ATOM 724 C CA . ASN A 1 92 ? -2.621 -13.259 -2.347 1.00 91.75 92 ASN A CA 1
ATOM 725 C C . ASN A 1 92 ? -2.064 -11.865 -2.050 1.00 91.75 92 ASN A C 1
ATOM 727 O O . ASN A 1 92 ? -2.855 -10.978 -1.725 1.00 91.75 92 ASN A O 1
ATOM 731 N N . ASP A 1 93 ? -0.753 -11.656 -2.216 1.00 91.12 93 ASP A N 1
ATOM 732 C CA . ASP A 1 93 ? -0.164 -10.317 -2.212 1.00 91.12 93 ASP A CA 1
ATOM 733 C C . ASP A 1 93 ? -0.425 -9.629 -3.557 1.00 91.12 93 ASP A C 1
ATOM 735 O O . ASP A 1 93 ? 0.236 -9.893 -4.564 1.00 91.12 93 ASP A O 1
ATOM 739 N N . LYS A 1 94 ? -1.402 -8.721 -3.582 1.00 92.25 94 LYS A N 1
ATOM 740 C CA . LYS A 1 94 ? -1.794 -8.016 -4.804 1.00 92.25 94 LYS A CA 1
ATOM 741 C C . LYS A 1 94 ? -0.748 -7.003 -5.268 1.00 92.25 94 LYS A C 1
ATOM 743 O O . LYS A 1 94 ? -0.744 -6.642 -6.443 1.00 92.25 94 LYS A O 1
ATOM 748 N N . ASN A 1 95 ? 0.196 -6.604 -4.409 1.00 91.62 95 ASN A N 1
ATOM 749 C CA . ASN A 1 95 ? 1.298 -5.725 -4.813 1.00 91.62 95 ASN A CA 1
ATOM 750 C C . ASN A 1 95 ? 2.257 -6.400 -5.803 1.00 91.62 95 ASN A C 1
ATOM 752 O O . ASN A 1 95 ? 3.028 -5.712 -6.467 1.00 91.62 95 ASN A O 1
ATOM 756 N N . CYS A 1 96 ? 2.191 -7.727 -5.943 1.00 94.12 96 CYS A N 1
ATOM 757 C CA . CYS A 1 96 ? 2.908 -8.468 -6.972 1.00 94.12 96 CYS A CA 1
ATOM 758 C C . CYS A 1 96 ? 2.478 -8.117 -8.411 1.00 94.12 96 CYS A C 1
ATOM 760 O O . CYS A 1 96 ? 3.186 -8.499 -9.342 1.00 94.12 96 CYS A O 1
ATOM 762 N N . TYR A 1 97 ? 1.378 -7.376 -8.603 1.00 96.44 97 TYR A N 1
ATOM 763 C CA . TYR A 1 97 ? 0.841 -6.972 -9.912 1.00 96.44 97 TYR A CA 1
ATOM 764 C C . TYR A 1 97 ? 0.831 -5.438 -10.102 1.00 96.44 97 TYR A C 1
ATOM 766 O O . TYR A 1 97 ? -0.226 -4.835 -10.316 1.00 96.44 97 TYR A O 1
ATOM 774 N N . PRO A 1 98 ? 1.992 -4.764 -10.008 1.00 96.12 98 PRO A N 1
ATOM 775 C CA . PRO A 1 98 ? 2.088 -3.304 -10.001 1.00 96.12 98 PRO A CA 1
ATOM 776 C C . PRO A 1 98 ? 1.551 -2.624 -11.268 1.00 96.12 98 PRO A C 1
ATOM 778 O O . PRO A 1 98 ? 0.953 -1.55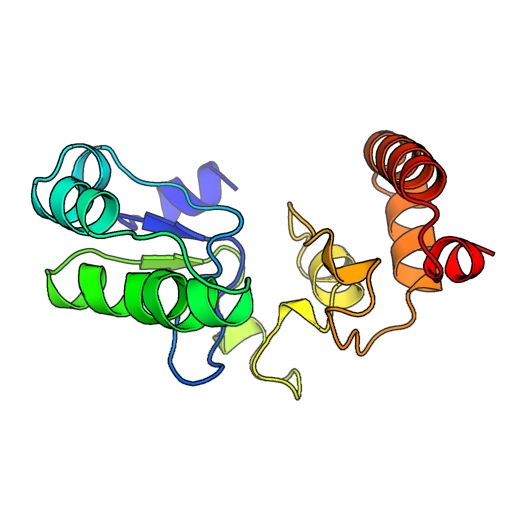4 -11.170 1.00 96.12 98 PRO A O 1
ATOM 781 N N . LEU A 1 99 ? 1.738 -3.208 -12.454 1.00 97.19 99 LEU A N 1
ATOM 782 C CA . LEU A 1 99 ? 1.236 -2.637 -13.701 1.00 97.19 99 LEU A CA 1
ATOM 783 C C . LEU A 1 99 ? -0.287 -2.725 -13.751 1.00 97.19 99 LEU A C 1
ATOM 785 O O . LEU A 1 99 ? -0.928 -1.756 -14.153 1.00 97.19 99 LEU A O 1
ATOM 789 N N . THR A 1 100 ? -0.873 -3.842 -13.319 1.00 97.44 100 THR A N 1
ATOM 790 C CA . THR A 1 100 ? -2.329 -3.972 -13.202 1.00 97.44 100 THR A CA 1
ATOM 791 C C . THR A 1 100 ? -2.888 -2.939 -12.222 1.00 97.44 100 THR A C 1
ATOM 793 O O . THR A 1 100 ? -3.828 -2.221 -12.572 1.00 97.44 100 THR A O 1
ATOM 796 N N . LEU A 1 101 ? -2.292 -2.803 -11.029 1.00 96.25 101 LEU A N 1
ATOM 797 C CA . LEU A 1 101 ? -2.734 -1.818 -10.033 1.00 96.25 101 LEU A CA 1
ATOM 798 C C . LEU A 1 101 ? -2.676 -0.384 -10.590 1.00 96.25 101 LEU A C 1
ATOM 800 O O . LEU A 1 101 ? -3.648 0.359 -10.467 1.00 96.25 101 LEU A O 1
ATOM 804 N N . LEU A 1 102 ? -1.578 -0.008 -11.250 1.00 96.19 102 LEU A N 1
ATOM 805 C CA . LEU A 1 102 ? -1.402 1.327 -11.829 1.00 96.19 102 LEU A CA 1
ATOM 806 C C . LEU A 1 102 ? -2.314 1.572 -13.036 1.00 96.19 102 LEU A C 1
ATOM 808 O O . LEU A 1 102 ? -3.083 2.525 -13.060 1.00 96.19 102 LEU A O 1
ATOM 812 N N . SER A 1 103 ? -2.240 0.721 -14.056 1.00 95.88 103 SER A N 1
ATOM 813 C CA . SER A 1 103 ? -2.853 0.998 -15.358 1.00 95.88 103 SER A CA 1
ATOM 814 C C . SER A 1 103 ? -4.360 0.759 -15.386 1.00 95.88 103 SER A C 1
ATOM 816 O O . SER A 1 103 ? -5.093 1.560 -15.965 1.00 95.88 103 SER A O 1
ATOM 818 N N . ARG A 1 104 ? -4.837 -0.315 -14.748 1.00 96.25 104 ARG A N 1
ATOM 819 C CA . ARG A 1 104 ? -6.253 -0.700 -14.780 1.00 96.25 104 ARG A CA 1
ATOM 820 C C . ARG A 1 104 ? -7.047 -0.063 -13.653 1.00 96.25 104 ARG A C 1
ATOM 822 O O . ARG A 1 104 ? -8.185 0.340 -13.866 1.00 96.25 104 ARG A O 1
ATOM 829 N N . TYR A 1 105 ? -6.452 0.012 -12.468 1.00 95.38 105 TYR A N 1
ATOM 830 C CA . TYR A 1 105 ? -7.142 0.482 -11.269 1.00 95.38 105 TYR A CA 1
ATOM 831 C C . TYR A 1 105 ? -6.716 1.874 -10.815 1.00 95.38 105 TYR A C 1
ATOM 833 O O . TYR A 1 105 ? -7.271 2.373 -9.840 1.00 95.38 105 TYR A O 1
ATOM 841 N N . GLN A 1 106 ? -5.768 2.504 -11.519 1.00 93.62 106 GLN A N 1
ATOM 842 C CA . GLN A 1 106 ? -5.302 3.859 -11.221 1.00 93.62 106 GLN A CA 1
ATOM 843 C C . GLN A 1 106 ? -4.869 3.991 -9.757 1.00 93.62 106 GLN A C 1
ATOM 845 O O . GLN A 1 106 ? -5.183 4.969 -9.077 1.00 93.62 106 GLN A O 1
ATOM 850 N N . ALA A 1 107 ? -4.170 2.962 -9.257 1.00 94.69 107 ALA A N 1
ATOM 851 C CA . ALA A 1 107 ? -3.642 2.966 -7.907 1.00 94.69 107 ALA A CA 1
ATOM 852 C C . ALA A 1 107 ? -2.761 4.216 -7.714 1.00 94.69 107 ALA A C 1
ATOM 854 O O . ALA A 1 107 ? -1.811 4.422 -8.467 1.00 94.69 107 ALA A O 1
ATOM 855 N N . PRO A 1 108 ? -3.045 5.042 -6.700 1.00 92.88 108 PRO A N 1
ATOM 856 C CA . PRO A 1 108 ? -2.356 6.316 -6.470 1.00 92.88 108 PRO A CA 1
ATOM 857 C C . PRO A 1 108 ? -0.911 6.144 -5.986 1.00 92.88 108 PRO A C 1
ATOM 859 O O . PRO A 1 108 ? -0.113 7.071 -6.070 1.00 92.88 108 PRO A O 1
ATOM 862 N N . PHE A 1 109 ? -0.587 4.974 -5.434 1.00 92.50 109 PHE A N 1
ATOM 863 C CA . PHE A 1 109 ? 0.687 4.685 -4.797 1.00 92.50 109 PHE A CA 1
ATOM 864 C C . PHE A 1 109 ? 1.183 3.309 -5.229 1.00 92.50 109 PHE A C 1
ATOM 866 O O . PHE A 1 109 ? 0.412 2.350 -5.301 1.00 92.50 109 PHE A O 1
ATOM 873 N N . LEU A 1 110 ? 2.493 3.216 -5.444 1.00 91.88 110 LEU A N 1
ATOM 874 C CA . LEU A 1 110 ? 3.207 1.999 -5.803 1.00 91.88 110 LEU A CA 1
ATOM 875 C C . LEU A 1 110 ? 4.215 1.659 -4.703 1.00 91.88 110 LEU A C 1
ATOM 877 O O . LEU A 1 110 ? 4.983 2.519 -4.272 1.00 91.88 110 LEU A O 1
ATOM 881 N N . LYS A 1 111 ? 4.277 0.394 -4.272 1.00 90.31 111 LYS A N 1
ATOM 882 C CA . LYS A 1 111 ? 5.317 -0.038 -3.330 1.00 90.31 111 LYS A CA 1
ATOM 883 C C . LYS A 1 111 ? 6.699 0.037 -3.982 1.00 90.31 111 LYS A C 1
ATOM 885 O O . LYS A 1 111 ? 6.948 -0.657 -4.966 1.00 90.31 111 LYS A O 1
ATOM 890 N N . MET A 1 112 ? 7.641 0.741 -3.348 1.00 90.56 112 MET A N 1
ATOM 891 C CA . MET A 1 112 ? 9.048 0.802 -3.788 1.00 90.56 112 MET A CA 1
ATOM 892 C C . MET A 1 112 ? 9.710 -0.574 -3.909 1.00 90.56 112 MET A C 1
ATOM 894 O O . MET A 1 112 ? 10.575 -0.773 -4.760 1.00 90.56 112 MET A O 1
ATOM 898 N N . ARG A 1 113 ? 9.256 -1.559 -3.116 1.00 89.12 113 ARG A N 1
ATOM 899 C CA . ARG A 1 113 ? 9.732 -2.950 -3.197 1.00 89.12 113 ARG A CA 1
ATOM 900 C C . ARG A 1 113 ? 9.561 -3.570 -4.590 1.00 89.12 113 ARG A C 1
ATOM 902 O O . ARG A 1 113 ? 10.301 -4.500 -4.894 1.00 89.12 113 ARG A O 1
ATOM 909 N N . THR A 1 114 ? 8.679 -3.028 -5.435 1.00 92.00 114 THR A N 1
ATOM 910 C CA . THR A 1 114 ? 8.557 -3.365 -6.866 1.00 92.00 114 THR A CA 1
ATOM 911 C C . THR A 1 114 ? 9.901 -3.327 -7.589 1.00 92.00 114 THR A C 1
ATOM 913 O O . THR A 1 114 ? 10.171 -4.181 -8.428 1.00 92.00 114 THR A O 1
ATOM 916 N N . PHE A 1 115 ? 10.782 -2.399 -7.221 1.00 91.56 115 PHE A N 1
ATOM 917 C CA . PHE A 1 115 ? 12.099 -2.207 -7.834 1.00 91.56 115 PHE A CA 1
ATOM 918 C C . PHE A 1 115 ? 13.232 -2.795 -6.979 1.00 91.56 115 PHE A C 1
ATOM 920 O O . PHE A 1 115 ? 14.358 -2.297 -6.989 1.00 91.56 115 PHE A O 1
ATOM 927 N N . THR A 1 116 ? 12.921 -3.839 -6.205 1.00 83.75 116 THR A N 1
ATOM 928 C CA . THR A 1 116 ? 13.855 -4.558 -5.327 1.00 83.75 116 THR A CA 1
ATOM 929 C C . THR A 1 116 ? 13.614 -6.068 -5.399 1.00 83.75 116 THR A C 1
ATOM 931 O O . THR A 1 116 ? 12.554 -6.514 -5.834 1.00 83.75 116 THR A O 1
ATOM 934 N N . GLU A 1 117 ? 14.564 -6.864 -4.896 1.00 80.44 117 GLU A N 1
ATOM 935 C CA . GLU A 1 117 ? 14.449 -8.333 -4.802 1.00 80.44 117 GLU A CA 1
ATOM 936 C C . GLU A 1 117 ? 13.419 -8.780 -3.763 1.00 80.44 117 GLU A C 1
ATOM 938 O O . GLU A 1 117 ? 13.012 -9.935 -3.727 1.00 80.44 117 GLU A O 1
ATOM 943 N N . ARG A 1 118 ? 12.951 -7.854 -2.923 1.00 81.38 118 ARG A N 1
ATOM 944 C CA . ARG A 1 118 ? 12.023 -8.160 -1.838 1.00 81.38 118 ARG A CA 1
ATOM 945 C C . ARG A 1 118 ? 10.587 -8.366 -2.313 1.00 81.38 118 ARG A C 1
ATOM 947 O O . ARG A 1 118 ? 9.745 -8.624 -1.462 1.00 81.38 118 ARG A O 1
ATOM 954 N N . LEU A 1 119 ? 10.256 -8.185 -3.591 1.00 87.56 119 LEU A N 1
ATOM 955 C CA . LEU A 1 119 ? 8.901 -8.409 -4.099 1.00 87.56 119 LEU A CA 1
ATOM 956 C C . LEU A 1 119 ? 8.928 -9.316 -5.325 1.00 87.56 119 LEU A C 1
ATOM 958 O O . LEU A 1 119 ? 9.621 -9.037 -6.306 1.00 87.56 119 LEU A O 1
ATOM 962 N N . ASN A 1 120 ? 8.123 -10.375 -5.272 1.00 90.94 120 ASN A N 1
ATOM 963 C CA . ASN A 1 120 ? 7.935 -11.305 -6.376 1.00 90.94 120 ASN A CA 1
ATOM 964 C C . ASN A 1 120 ? 6.977 -10.708 -7.420 1.00 90.94 120 ASN A C 1
ATOM 966 O O . ASN A 1 120 ? 5.803 -11.074 -7.492 1.00 90.94 120 ASN A O 1
ATOM 970 N N . VAL A 1 121 ? 7.460 -9.727 -8.180 1.00 94.75 121 VAL A N 1
ATOM 971 C CA . VAL A 1 121 ? 6.680 -9.048 -9.221 1.00 94.75 121 VAL A CA 1
ATOM 972 C C . VAL A 1 121 ? 6.328 -10.039 -10.340 1.00 94.75 121 VAL A C 1
ATOM 974 O O . VAL A 1 121 ? 7.222 -10.625 -10.942 1.00 94.75 121 VAL A O 1
ATOM 977 N N . GLN A 1 122 ? 5.033 -10.200 -10.623 1.00 96.50 122 GLN A N 1
ATOM 978 C CA . GLN A 1 122 ? 4.488 -11.123 -11.634 1.00 96.50 122 GLN A CA 1
ATOM 979 C C . GLN A 1 122 ? 4.341 -10.492 -13.024 1.00 96.50 122 GLN A C 1
ATOM 981 O O . GLN A 1 122 ? 3.967 -11.163 -13.981 1.00 96.50 122 GLN A O 1
ATOM 986 N N . GLU A 1 123 ? 4.621 -9.196 -13.149 1.00 95.62 123 GLU A N 1
ATOM 987 C CA . GLU A 1 123 ? 4.496 -8.440 -14.393 1.00 95.62 123 GLU A CA 1
ATOM 988 C C . GLU A 1 123 ? 5.857 -7.874 -14.835 1.00 95.62 123 GLU A C 1
ATOM 990 O O . GLU A 1 123 ? 6.713 -7.573 -13.998 1.00 95.62 123 GLU A O 1
ATOM 995 N N . PRO A 1 124 ? 6.105 -7.678 -16.141 1.00 95.06 124 PRO A N 1
ATOM 996 C CA . PRO A 1 124 ? 7.395 -7.172 -16.597 1.00 95.06 124 PRO A CA 1
ATOM 997 C C . PRO A 1 124 ? 7.691 -5.765 -16.051 1.00 95.06 124 PRO A C 1
ATOM 999 O O . PRO A 1 124 ? 7.021 -4.796 -16.416 1.00 95.06 124 PRO A O 1
ATOM 1002 N N . ARG A 1 125 ? 8.748 -5.619 -15.238 1.00 94.94 125 ARG A N 1
ATOM 1003 C CA . ARG A 1 125 ? 9.161 -4.324 -14.650 1.00 94.94 125 ARG A CA 1
ATOM 1004 C C . ARG A 1 125 ? 9.392 -3.234 -15.696 1.00 94.94 125 ARG A C 1
ATOM 1006 O O . ARG A 1 125 ? 9.004 -2.092 -15.465 1.00 94.94 125 ARG A O 1
ATOM 1013 N N . ARG A 1 126 ? 9.916 -3.588 -16.875 1.00 96.06 126 ARG A N 1
ATOM 1014 C CA . ARG A 1 126 ? 10.068 -2.662 -18.013 1.00 96.06 126 ARG A CA 1
ATOM 1015 C C . ARG A 1 126 ? 8.767 -1.958 -18.403 1.00 96.06 126 ARG A C 1
ATOM 1017 O O . ARG A 1 126 ? 8.777 -0.789 -18.772 1.00 96.06 126 ARG A O 1
ATOM 1024 N N . LEU A 1 127 ? 7.628 -2.646 -18.285 1.00 97.50 127 LEU A N 1
ATOM 1025 C CA . LEU A 1 127 ? 6.321 -2.067 -18.590 1.00 97.50 127 LEU A CA 1
ATOM 1026 C C . LEU A 1 127 ? 5.836 -1.145 -17.468 1.00 97.50 127 LEU A C 1
ATOM 1028 O O . LEU A 1 127 ? 5.190 -0.143 -17.755 1.00 97.50 127 LEU A O 1
ATOM 1032 N N . VAL A 1 128 ? 6.196 -1.429 -16.212 1.00 96.75 128 VAL A N 1
ATOM 1033 C CA . VAL A 1 128 ? 5.960 -0.516 -15.081 1.00 96.75 128 VAL A CA 1
ATOM 1034 C C . VAL A 1 128 ? 6.757 0.776 -15.275 1.00 96.75 128 VAL A C 1
ATOM 1036 O O . VAL A 1 128 ? 6.187 1.860 -15.171 1.00 96.75 128 VAL A O 1
ATOM 1039 N N . PHE A 1 129 ? 8.043 0.681 -15.633 1.00 97.25 129 PHE A N 1
ATOM 1040 C CA . PHE A 1 129 ? 8.869 1.847 -15.964 1.00 97.25 129 PHE A CA 1
ATOM 1041 C C . PHE A 1 129 ? 8.290 2.652 -17.129 1.00 97.25 129 PHE A C 1
ATOM 1043 O O . PHE A 1 129 ? 8.107 3.861 -17.002 1.00 97.25 129 PHE A O 1
ATOM 1050 N N . ALA A 1 130 ? 7.940 1.990 -18.236 1.00 97.56 130 ALA A N 1
ATOM 1051 C CA . ALA A 1 130 ? 7.333 2.648 -19.390 1.00 97.56 130 ALA A CA 1
ATOM 1052 C C . ALA A 1 130 ? 6.012 3.348 -19.027 1.00 97.56 130 ALA A C 1
ATOM 1054 O O . ALA A 1 130 ? 5.761 4.470 -19.473 1.00 97.56 130 ALA A O 1
ATOM 1055 N N . TRP A 1 131 ? 5.186 2.717 -18.185 1.00 97.62 131 TRP A N 1
ATOM 1056 C CA . TRP A 1 131 ? 3.947 3.315 -17.701 1.00 97.62 131 TRP A CA 1
ATOM 1057 C C . TRP A 1 131 ? 4.217 4.558 -16.848 1.00 97.62 131 TRP A C 1
ATOM 1059 O O . TRP A 1 131 ? 3.604 5.594 -17.098 1.00 97.62 131 TRP A O 1
ATOM 1069 N N . LEU A 1 132 ? 5.153 4.490 -15.896 1.00 97.25 132 LEU A N 1
ATOM 1070 C CA . LEU A 1 132 ? 5.518 5.627 -15.044 1.00 97.25 132 LEU A CA 1
ATOM 1071 C C . LEU A 1 132 ? 6.097 6.779 -15.869 1.00 97.25 132 LEU A C 1
ATOM 1073 O O . LEU A 1 132 ? 5.661 7.914 -15.717 1.00 97.25 132 LEU A O 1
ATOM 1077 N N . LYS A 1 133 ? 7.004 6.491 -16.807 1.00 97.62 133 LYS A N 1
ATOM 1078 C CA . LYS A 1 133 ? 7.592 7.496 -17.702 1.00 97.62 133 LYS A CA 1
ATOM 1079 C C . LYS A 1 133 ? 6.529 8.240 -18.511 1.00 97.62 133 LYS A C 1
ATOM 1081 O O . LYS A 1 133 ? 6.640 9.446 -18.705 1.00 97.62 133 LYS A O 1
ATOM 1086 N N . LYS A 1 134 ? 5.505 7.520 -18.982 1.00 97.81 134 LYS A N 1
ATOM 1087 C CA . LYS A 1 134 ? 4.417 8.085 -19.789 1.00 97.81 134 LYS A CA 1
ATOM 1088 C C . LYS A 1 134 ? 3.392 8.861 -18.956 1.00 97.81 134 LYS A C 1
ATOM 1090 O O . LYS A 1 134 ? 2.952 9.916 -19.394 1.00 97.81 134 LYS A O 1
ATOM 1095 N N . ASN A 1 135 ? 2.975 8.326 -17.807 1.00 97.19 135 ASN A N 1
ATOM 1096 C CA . ASN A 1 135 ? 1.799 8.819 -17.075 1.00 97.19 135 ASN A CA 1
ATOM 1097 C C . ASN A 1 135 ? 2.146 9.617 -15.807 1.00 97.19 135 ASN A C 1
ATOM 1099 O O . ASN A 1 135 ? 1.311 10.370 -15.319 1.00 97.19 135 ASN A O 1
ATOM 1103 N N . ALA A 1 136 ? 3.360 9.468 -15.275 1.00 96.06 136 ALA A N 1
ATOM 1104 C CA . ALA A 1 136 ? 3.827 10.131 -14.058 1.00 96.06 136 ALA A CA 1
ATOM 1105 C C . ALA A 1 136 ? 5.318 10.531 -14.175 1.00 96.06 136 ALA A C 1
ATOM 1107 O O . ALA A 1 136 ? 6.145 10.061 -13.389 1.00 96.06 136 ALA A O 1
ATOM 1108 N N . PRO A 1 137 ? 5.695 11.387 -15.149 1.00 97.25 137 PRO A N 1
ATOM 1109 C CA . PRO A 1 137 ? 7.096 11.660 -15.491 1.00 97.25 137 PRO A CA 1
ATOM 1110 C C . PRO A 1 137 ? 7.917 12.234 -14.327 1.00 97.25 137 PRO A C 1
ATOM 1112 O O . PRO A 1 137 ? 9.085 11.881 -14.179 1.00 97.25 137 PRO A O 1
ATOM 1115 N N . THR A 1 138 ? 7.317 13.063 -13.468 1.00 97.12 138 THR A N 1
ATOM 1116 C CA . THR A 1 138 ? 7.987 13.587 -12.265 1.00 97.12 138 THR A CA 1
ATOM 1117 C C . THR A 1 138 ? 8.359 12.461 -11.301 1.00 97.12 138 THR A C 1
ATOM 1119 O O . THR A 1 138 ? 9.532 12.302 -10.974 1.00 97.12 138 THR A O 1
ATOM 1122 N N . ALA A 1 139 ? 7.390 11.616 -10.930 1.00 94.88 139 ALA A N 1
ATOM 1123 C CA . ALA A 1 139 ? 7.621 10.475 -10.043 1.00 94.88 139 ALA A CA 1
ATOM 1124 C C . ALA A 1 139 ? 8.581 9.447 -10.664 1.00 94.88 139 ALA A C 1
ATOM 1126 O O . ALA A 1 139 ? 9.387 8.840 -9.965 1.00 94.88 139 ALA A O 1
ATOM 1127 N N . TYR A 1 140 ? 8.528 9.265 -11.987 1.00 96.81 140 TYR A N 1
ATOM 1128 C CA . TYR A 1 140 ? 9.493 8.445 -12.713 1.00 96.81 140 TYR A CA 1
ATOM 1129 C C . TYR A 1 140 ? 10.921 8.988 -12.561 1.00 96.81 140 TYR A C 1
ATOM 1131 O O . TYR A 1 140 ? 11.819 8.221 -12.232 1.00 96.81 140 TYR A O 1
ATOM 1139 N N . ASN A 1 141 ? 11.148 10.291 -12.744 1.00 97.38 141 ASN A N 1
ATOM 1140 C CA . ASN A 1 141 ? 12.486 10.878 -12.613 1.00 97.38 141 ASN A CA 1
ATOM 1141 C C . ASN A 1 141 ? 13.030 10.765 -11.179 1.00 97.38 141 ASN A C 1
ATOM 1143 O O . ASN A 1 141 ? 14.196 10.416 -10.990 1.00 97.38 141 ASN A O 1
ATOM 1147 N N . GLU A 1 142 ? 12.184 10.998 -10.173 1.00 96.19 142 GLU A N 1
ATOM 1148 C CA . GLU A 1 142 ? 12.536 10.801 -8.759 1.00 96.19 142 GLU A CA 1
ATOM 1149 C C . GLU A 1 142 ? 12.881 9.339 -8.461 1.00 96.19 142 GLU A C 1
ATOM 1151 O O . GLU A 1 142 ? 13.882 9.054 -7.800 1.00 96.19 142 GLU A O 1
ATOM 1156 N N . LEU A 1 143 ? 12.094 8.404 -9.003 1.00 95.56 143 LEU A N 1
ATOM 1157 C CA . LEU A 1 143 ? 12.367 6.978 -8.901 1.00 95.56 143 LEU A CA 1
ATOM 1158 C C . LEU A 1 143 ? 13.725 6.634 -9.518 1.00 95.56 143 LEU A C 1
ATOM 1160 O O . LEU A 1 143 ? 14.511 5.956 -8.866 1.00 95.56 143 LEU A O 1
ATOM 1164 N N . ILE A 1 144 ? 14.021 7.083 -10.742 1.00 96.38 144 ILE A N 1
ATOM 1165 C CA . ILE A 1 144 ? 15.303 6.789 -11.401 1.00 96.38 144 ILE A CA 1
ATOM 1166 C C . ILE A 1 144 ? 16.476 7.320 -10.575 1.00 96.38 144 ILE A C 1
ATOM 1168 O O . ILE A 1 144 ? 17.379 6.545 -10.266 1.00 96.38 144 ILE A O 1
ATOM 1172 N N . SER A 1 145 ? 16.412 8.577 -10.128 1.00 96.06 145 SER A N 1
ATOM 1173 C CA . SER A 1 145 ? 17.434 9.178 -9.260 1.00 96.06 145 SER A CA 1
ATOM 1174 C C . SER A 1 145 ? 17.650 8.360 -7.979 1.00 96.06 145 SER A C 1
ATOM 1176 O O . SER A 1 145 ? 18.781 8.043 -7.599 1.00 96.06 145 SER A O 1
ATOM 1178 N N . HIS A 1 146 ? 16.561 7.917 -7.342 1.00 94.38 146 HIS A N 1
ATOM 1179 C CA . HIS A 1 146 ? 16.644 7.059 -6.165 1.00 94.38 146 HIS A CA 1
ATOM 1180 C C . HIS A 1 146 ? 17.273 5.693 -6.477 1.00 94.38 146 HIS A C 1
ATOM 1182 O O . HIS A 1 146 ? 18.151 5.242 -5.741 1.00 94.38 146 HIS A O 1
ATOM 1188 N N . LEU A 1 147 ? 16.851 5.030 -7.559 1.00 94.25 147 LEU A N 1
ATOM 1189 C CA . LEU A 1 147 ? 17.362 3.715 -7.956 1.00 94.25 147 LEU A CA 1
ATOM 1190 C C . LEU A 1 147 ? 18.848 3.756 -8.333 1.00 94.25 147 LEU A C 1
ATOM 1192 O O . LEU A 1 147 ? 19.569 2.809 -8.016 1.00 94.25 147 LEU A O 1
ATOM 1196 N N . GLU A 1 148 ? 19.309 4.838 -8.960 1.00 94.94 148 GLU A N 1
ATOM 1197 C CA . GLU A 1 148 ? 20.727 5.099 -9.226 1.00 94.94 148 GLU A 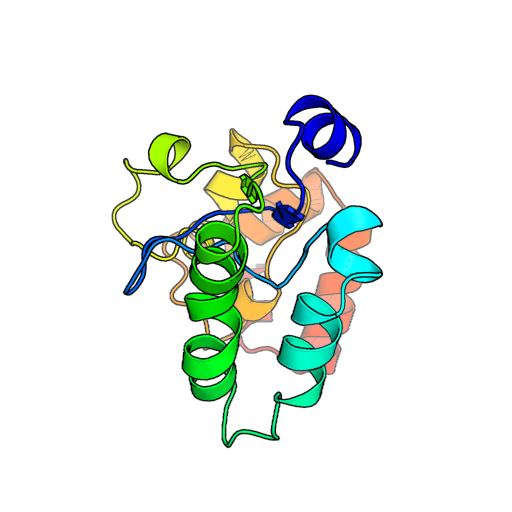CA 1
ATOM 1198 C C . GLU A 1 148 ? 21.512 5.264 -7.922 1.00 94.94 148 GLU A C 1
ATOM 1200 O O . GLU A 1 148 ? 22.538 4.604 -7.733 1.00 94.94 148 GLU A O 1
ATOM 1205 N N . HIS A 1 149 ? 20.993 6.068 -6.988 1.00 94.44 149 HIS A N 1
ATOM 1206 C CA . HIS A 1 149 ? 21.620 6.299 -5.687 1.00 94.44 149 HIS A CA 1
ATOM 1207 C C . HIS A 1 149 ? 21.807 4.999 -4.890 1.00 94.44 149 HIS A C 1
ATOM 1209 O O . HIS A 1 149 ? 22.891 4.743 -4.365 1.00 94.44 149 HIS A O 1
ATOM 1215 N N . ILE A 1 150 ? 20.782 4.140 -4.845 1.00 91.88 150 ILE A N 1
ATOM 1216 C CA . ILE A 1 150 ? 20.852 2.847 -4.141 1.00 91.88 150 ILE A CA 1
ATOM 1217 C C . ILE A 1 150 ? 21.489 1.727 -4.977 1.00 91.88 150 ILE A C 1
ATOM 1219 O O . ILE A 1 150 ? 21.548 0.588 -4.514 1.00 91.88 150 ILE A O 1
ATOM 1223 N N . ARG A 1 151 ? 21.937 2.023 -6.207 1.00 91.25 151 ARG A N 1
ATOM 1224 C CA . ARG A 1 151 ? 22.499 1.053 -7.164 1.00 91.25 151 ARG A CA 1
ATOM 1225 C C . ARG A 1 151 ? 21.595 -0.167 -7.369 1.00 91.25 151 ARG A C 1
ATOM 1227 O O . ARG A 1 151 ? 22.056 -1.307 -7.343 1.00 91.25 151 ARG A O 1
ATOM 1234 N N . SER A 1 152 ? 20.294 0.064 -7.547 1.00 89.69 152 SER A N 1
ATOM 1235 C CA . SER A 1 152 ? 19.326 -1.024 -7.693 1.00 89.69 152 SER A CA 1
ATOM 1236 C C . SER A 1 152 ? 19.657 -1.894 -8.915 1.00 89.69 152 SER A C 1
ATOM 1238 O O . SER A 1 152 ? 19.795 -1.361 -10.023 1.00 89.69 152 SER A O 1
ATOM 1240 N N . PRO A 1 153 ? 19.700 -3.235 -8.778 1.00 88.56 153 PRO A N 1
ATOM 1241 C CA . PRO A 1 153 ? 19.954 -4.129 -9.907 1.00 88.56 153 PRO A CA 1
ATOM 1242 C C . PRO A 1 153 ? 18.820 -4.107 -10.942 1.00 88.56 153 PRO A C 1
ATOM 1244 O O . PRO A 1 153 ? 19.000 -4.599 -12.054 1.00 88.56 153 PRO A O 1
ATOM 1247 N N . TYR A 1 154 ? 17.666 -3.528 -10.594 1.00 90.69 154 TYR A N 1
ATOM 1248 C CA . TYR A 1 154 ? 16.489 -3.416 -11.455 1.00 90.69 154 TYR A CA 1
ATOM 1249 C C . TYR A 1 154 ? 16.500 -2.184 -12.353 1.00 90.69 154 TYR A C 1
ATOM 1251 O O . TYR A 1 154 ? 15.644 -2.069 -13.224 1.00 90.69 154 TYR A O 1
ATOM 1259 N N . LEU A 1 155 ? 17.479 -1.284 -12.208 1.00 91.12 155 LEU A N 1
ATOM 1260 C CA . LEU A 1 155 ? 17.623 -0.153 -13.126 1.00 91.12 155 LEU A CA 1
ATOM 1261 C C . LEU A 1 155 ? 17.866 -0.620 -14.573 1.00 91.12 155 LEU A C 1
ATOM 1263 O O . LEU A 1 155 ? 17.461 0.048 -15.521 1.00 91.12 155 LEU A O 1
ATOM 1267 N N . LYS A 1 156 ? 18.469 -1.802 -14.761 1.00 90.25 156 LYS A N 1
ATOM 1268 C CA . LYS A 1 156 ? 18.656 -2.422 -16.084 1.00 90.25 156 LYS A CA 1
ATOM 1269 C C . LYS A 1 156 ? 17.337 -2.748 -16.795 1.00 90.25 156 LYS A C 1
ATOM 1271 O O . LYS A 1 156 ? 17.328 -2.794 -18.019 1.00 90.25 156 LYS A O 1
ATOM 1276 N N . ASP A 1 157 ? 16.249 -2.934 -16.044 1.00 90.06 157 ASP A N 1
ATOM 1277 C CA . ASP A 1 157 ? 14.923 -3.245 -16.587 1.00 90.06 157 ASP A CA 1
ATOM 1278 C C . ASP A 1 157 ? 14.216 -1.989 -17.124 1.00 90.06 157 ASP A C 1
ATOM 1280 O O . ASP A 1 157 ? 13.152 -2.099 -17.723 1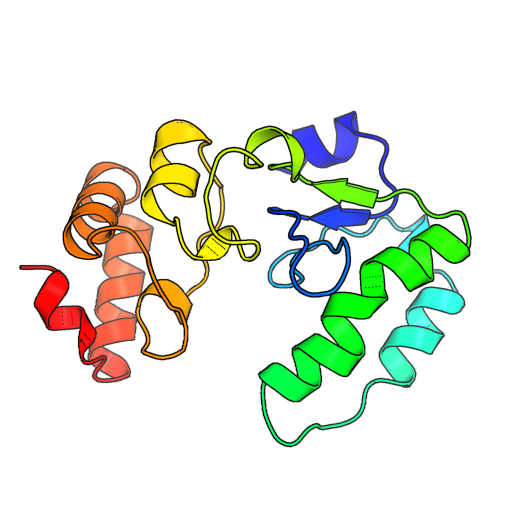.00 90.06 157 ASP A O 1
ATOM 1284 N N . ASN A 1 158 ? 14.787 -0.795 -16.921 1.00 88.56 158 ASN A N 1
ATOM 1285 C CA . ASN A 1 158 ? 14.317 0.464 -17.507 1.00 88.56 158 ASN A CA 1
ATOM 1286 C C . ASN A 1 158 ? 14.738 0.644 -18.986 1.00 88.56 158 ASN A C 1
ATOM 1288 O O . ASN A 1 158 ? 14.542 1.710 -19.567 1.00 88.56 158 ASN A O 1
ATOM 1292 N N . ARG A 1 159 ? 15.385 -0.363 -19.578 1.00 77.38 159 ARG A N 1
ATOM 1293 C CA . ARG A 1 159 ? 15.874 -0.341 -20.961 1.00 77.38 159 ARG A CA 1
ATOM 1294 C C . ARG A 1 159 ? 14.864 -0.945 -21.929 1.00 77.38 159 ARG A C 1
ATOM 1296 O O . ARG A 1 159 ? 14.185 -1.927 -21.552 1.00 77.38 159 ARG A O 1
#

Foldseek 3Di:
DVVVVVVVPFQKEAAEWFQPVHTFGAVPDMDHDCVQVVDPQNVVLVVPDDDDPDPVCCCVPRGRCPGVSVVVVVGGYYHLHYQVNVVPPPDRPSLLAQCCCCPVSVRVDHDLCLLAPNHNRPDQVLVVLVCCCVPPVPVSVVNLVVCVVVVGPSNVSVD

pLDDT: mean 94.05, std 3.73, range [77.38, 98.0]

Secondary structure (DSSP, 8-state):
-HHHHHHTT-SEEEEEEE-SSS-EE-TTSEEE-HHHHTSHHHHHHHHT----SSHHHHIIIIIHHHHHHHHTTT--EEEEE-SGGGTTSSSS-GGG-HHHHHHTT--S---GGGGSTTS---S-HHHHHHHHHHH-HHHHHHHHHHHHHTT-GGGGGG-

Radius of gyration: 16.71 Å; chains: 1; bounding box: 40×29×44 Å

Sequence (159 aa):
VFTAAKDSGADFFGISANQDGTYHLQSYFLILTSKVYDDADFAAYLNAVKKEKDGLSVAYRYEVPFTAYFEGKGYKSAAYLAYDKLAYLPLNDKNCYPLTLLSRYQAPFLKMRTFTERLNVQEPRRLVFAWLKKNAPTAYNELISHLEHIRSPYLKDNR